Protein 3U4K (pdb70)

InterPro domains:
  IPR000259 Fimbrial-type adhesion domain [PF00419] (172-321)
  IPR008966 Adhesion domain superfamily [SSF49401] (176-321)
  IPR036937 Fimbrial-type adhesion domain superfamily [G3DSA:2.60.40.1090] (176-320)
  IPR050263 Bacterial Fimbrial Adherence [PTHR33420] (1-321)
  IPR054160 MrkD-like, receptor binding domain [PF22003] (31-168)

Sequence (159 aa):
GSSCWQSNSAYEINAGRVVVSPDLPVGSVIATKTWTPDNNTIYVTCDRNTTLKSDAKVVAAGLVQGANKVYSTAIPGIGLRFSRKGAISIYPDSYTTTGSSFRLAGSTFTLDIIKTSTTTGSGTLASGPYTEYGPGFTILKTSLNADAITIVSPSCTIL

Radius of gyration: 18.14 Å; Cα contacts (8 Å, |Δi|>4): 379; chains: 1; bounding box: 29×29×70 Å

Organism: Klebsiella pneumoniae (NCBI:txid573)

CATH classification: 2.60.40.3310

GO terms:
  GO:0009279 cell outer membrane (C, TAS)

Foldseek 3Di:
DKDKDFPDAADEDEFAEFEADLPDDAFDFRDKDKDWDADPDWGMAIDDWDKFKKWKDFDDPQWDADPPRWTDHPWPQKTKWKWKDDPDTTPGDMDIDIGGTDDDGTIMIMMTIGGHDSDTGWDADDWDWTIAMGRVHGRYTYTYHGNRYTYDYDDDDDD

B-factor: mean 71.63, std 7.53, range [54.69, 119.64]

Secondary structure (DSSP, 8-state):
---EEESSPPEEE---EEE--TTSPTTSEEEEEEE------EEEEEEEEEEEEEEEEE--TT-EE-GGG-EE-SSTTEEEEEEEEES----SEEEEEEEEEEEPP-EEEEEEEEE-SSS---EEPPSEEEEEEESSS-SEEEEE-SSS-EEEPPP----

Nearest PDB structures (foldseek):
  3u4k-assembly1_A  TM=1.006E+00  e=3.617E-30  Klebsiella pneumoniae
  8dka-assembly1_A  TM=8.594E-01  e=7.435E-12  Acinetobacter baumannii
  8dez-assembly1_A  TM=8.483E-01  e=2.350E-11  Acinetobacter baumannii ACICU
  8df0-assembly1_A  TM=8.448E-01  e=2.750E-11  Acinetobacter baumannii
  1ze3-assembly1_H  TM=4.053E-01  e=1.011E-01  Escherichia coli

Solvent-accessible surface area: 8708 Å² total

Structure (mmCIF, N/CA/C/O backbone):
data_3U4K
#
_entry.id   3U4K
#
_cell.length_a   49.813
_cell.length_b   49.813
_cell.length_c   169.933
_cell.angle_alpha   90.00
_cell.angle_beta   90.00
_cell.angle_gamma   120.00
#
_symmetry.space_group_name_H-M   'P 31 2 1'
#
loop_
_atom_site.group_PDB
_atom_site.id
_atom_site.type_symbol
_atom_site.label_atom_id
_atom_site.label_alt_id
_atom_site.label_comp_id
_atom_site.label_asym_id
_atom_site.label_entity_id
_atom_site.label_seq_id
_atom_site.pdbx_PDB_ins_code
_atom_site.Cartn_x
_atom_site.Cartn_y
_atom_site.Cartn_z
_atom_site.occupancy
_atom_site.B_iso_or_equiv
_atom_site.auth_seq_id
_atom_site.auth_comp_id
_atom_site.auth_asym_id
_atom_site.auth_atom_id
_atom_site.pdbx_PDB_model_num
ATOM 1 N N . GLY A 1 23 ? 42.675 -0.702 -22.292 1.00 75.37 19 GLY A N 1
ATOM 2 C CA . GLY A 1 23 ? 41.886 -1.423 -21.247 1.00 74.79 19 GLY A CA 1
ATOM 3 C C . GLY A 1 23 ? 40.435 -0.979 -21.195 1.00 73.61 19 GLY A C 1
ATOM 4 O O . GLY A 1 23 ? 40.115 0.164 -21.529 1.00 73.19 19 GLY A O 1
ATOM 5 N N . SER A 1 24 ? 39.556 -1.884 -20.770 1.00 72.15 20 SER A N 1
ATOM 6 C CA . SER A 1 24 ? 38.122 -1.598 -20.694 1.00 72.51 20 SER A CA 1
ATOM 7 C C . SER A 1 24 ? 37.748 -0.739 -19.485 1.00 72.53 20 SER A C 1
ATOM 8 O O . SER A 1 24 ? 38.442 -0.744 -18.466 1.00 73.09 20 SER A O 1
ATOM 11 N N . SER A 1 25 ? 36.648 -0.002 -19.614 1.00 72.07 21 SER A N 1
ATOM 12 C CA . SER A 1 25 ? 36.112 0.784 -18.512 1.00 73.45 21 SER A CA 1
ATOM 13 C C . SER A 1 25 ? 34.683 0.343 -18.205 1.00 73.84 21 SER A C 1
ATOM 14 O O . SER A 1 25 ? 33.839 0.272 -19.101 1.00 74.44 21 SER A O 1
ATOM 17 N N . CYS A 1 26 ? 34.429 0.033 -16.937 1.00 73.68 22 CYS A N 1
ATOM 18 C CA . CYS A 1 26 ? 33.118 -0.434 -16.501 1.00 73.84 22 CYS A CA 1
ATOM 19 C C . CYS A 1 26 ? 32.551 0.453 -15.401 1.00 73.39 22 CYS A C 1
ATOM 20 O O . CYS A 1 26 ? 33.204 0.704 -14.386 1.00 74.11 22 CYS A O 1
ATOM 23 N N . TRP A 1 27 ? 31.328 0.924 -15.620 1.00 70.44 23 TRP A N 1
ATOM 24 C CA . TRP A 1 27 ? 30.650 1.814 -14.686 1.00 66.99 23 TRP A CA 1
ATOM 25 C C . TRP A 1 27 ? 29.430 1.156 -14.104 1.00 64.45 23 TRP A C 1
ATOM 26 O O . TRP A 1 27 ? 29.089 0.031 -14.466 1.00 61.92 23 TRP A O 1
ATOM 37 N N . GLN A 1 28 ? 28.760 1.850 -13.189 1.00 65.36 24 GLN A N 1
ATOM 38 C CA . GLN A 1 28 ? 27.594 1.291 -12.521 1.00 65.13 24 GLN A CA 1
ATOM 39 C C . GLN A 1 28 ? 26.317 1.906 -13.070 1.00 64.26 24 GLN A C 1
ATOM 40 O O . GLN A 1 28 ? 26.031 3.077 -12.822 1.00 64.80 24 GLN A O 1
ATOM 46 N N . SER A 1 29 ? 25.556 1.109 -13.815 1.00 64.39 25 SER A N 1
ATOM 47 C CA . SER A 1 29 ? 24.361 1.601 -14.506 1.00 65.42 25 SER A CA 1
ATOM 48 C C . SER A 1 29 ? 23.186 1.911 -13.585 1.00 64.49 25 SER A C 1
ATOM 49 O O . SER A 1 29 ? 22.389 2.801 -13.873 1.00 65.73 25 SER A O 1
ATOM 52 N N .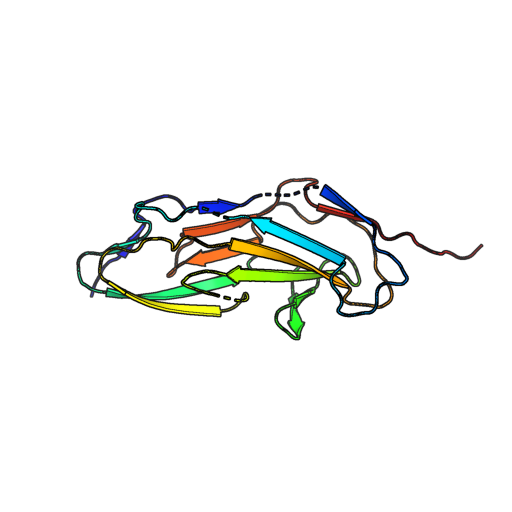 ASN A 1 30 ? 23.084 1.180 -12.482 1.00 65.61 26 ASN A N 1
ATOM 53 C CA . ASN A 1 30 ? 22.011 1.400 -11.522 1.00 65.53 26 ASN A CA 1
ATOM 54 C C . ASN A 1 30 ? 22.519 1.356 -10.088 1.00 63.76 26 ASN A C 1
ATOM 55 O O . ASN A 1 30 ? 23.513 0.684 -9.804 1.00 65.16 26 ASN A O 1
ATOM 60 N N . SER A 1 31 ? 21.846 2.078 -9.192 1.00 61.18 27 SER A N 1
ATOM 61 C CA . SER A 1 31 ? 22.178 2.045 -7.762 1.00 58.15 27 SER A CA 1
ATOM 62 C C . SER A 1 31 ? 21.970 0.644 -7.195 1.00 56.62 27 SER A C 1
ATOM 63 O O . SER A 1 31 ? 21.122 -0.110 -7.675 1.00 57.09 27 SER A O 1
ATOM 66 N N . ALA A 1 32 ? 22.751 0.308 -6.175 1.00 56.14 28 ALA A N 1
ATOM 67 C CA . ALA A 1 32 ? 22.755 -1.033 -5.589 1.00 56.24 28 ALA A CA 1
ATOM 68 C C . ALA A 1 32 ? 21.383 -1.523 -5.122 1.00 56.02 28 ALA A C 1
ATOM 69 O O . ALA A 1 32 ? 20.514 -0.728 -4.759 1.00 55.08 28 ALA A O 1
ATOM 71 N N . TYR A 1 33 ? 21.201 -2.840 -5.155 1.00 58.48 29 TYR A N 1
ATOM 72 C CA . TYR A 1 33 ? 20.048 -3.490 -4.539 1.00 60.11 29 TYR A CA 1
ATOM 73 C C . TYR A 1 33 ? 20.314 -3.590 -3.041 1.00 60.57 29 TYR A C 1
ATOM 74 O O . TYR A 1 33 ? 21.431 -3.922 -2.624 1.00 61.04 29 TYR A O 1
ATOM 83 N N . GLU A 1 34 ? 19.297 -3.294 -2.236 1.00 61.30 30 GLU A N 1
ATOM 84 C CA . GLU A 1 34 ? 19.456 -3.249 -0.782 1.00 60.20 30 GLU A CA 1
ATOM 85 C C . GLU A 1 34 ? 18.463 -4.111 -0.029 1.00 59.58 30 GLU A C 1
ATOM 86 O O . GLU A 1 34 ? 17.280 -4.163 -0.370 1.00 58.81 30 GLU A O 1
ATOM 92 N N . ILE A 1 35 ? 18.961 -4.785 1.001 1.00 59.66 31 ILE A N 1
ATOM 93 C CA . ILE A 1 35 ? 18.120 -5.553 1.906 1.00 59.71 31 ILE A CA 1
ATOM 94 C C . ILE A 1 35 ? 18.315 -5.019 3.320 1.00 60.73 31 ILE A C 1
ATOM 95 O O . ILE A 1 35 ? 19.437 -5.008 3.837 1.00 60.71 31 ILE A O 1
ATOM 100 N N . ASN A 1 36 ? 17.226 -4.558 3.930 1.00 61.41 32 ASN A N 1
ATOM 101 C CA . ASN A 1 36 ? 17.213 -4.285 5.363 1.00 63.53 32 ASN A CA 1
ATOM 102 C C . ASN A 1 36 ? 16.955 -5.601 6.096 1.00 62.21 32 ASN A C 1
ATOM 103 O O . ASN A 1 36 ? 15.909 -6.225 5.915 1.00 62.52 32 ASN A O 1
ATOM 116 N N . ALA A 1 38 ? 16.065 -6.654 8.964 1.00 67.09 34 ALA A N 1
ATOM 117 C CA . ALA A 1 38 ? 15.276 -6.591 10.198 1.00 68.93 34 ALA A CA 1
ATOM 118 C C . ALA A 1 38 ? 14.703 -7.954 10.586 1.00 71.15 34 ALA A C 1
ATOM 119 O O . ALA A 1 38 ? 13.990 -8.585 9.801 1.00 71.55 34 ALA A O 1
ATOM 129 N N . GLY A 1 40 ? 13.771 -8.401 14.154 1.00 69.18 36 GLY A N 1
ATOM 130 C CA . GLY A 1 40 ? 13.038 -8.160 15.397 1.00 68.34 36 GLY A CA 1
ATOM 131 C C . GLY A 1 40 ? 13.684 -8.789 16.623 1.00 69.71 36 GLY A C 1
ATOM 132 O O . GLY A 1 40 ? 14.910 -8.948 16.687 1.00 66.76 36 GLY A O 1
ATOM 133 N N . ARG A 1 41 ? 12.848 -9.160 17.590 1.00 70.45 37 ARG A N 1
ATOM 134 C CA . ARG A 1 41 ? 13.305 -9.662 18.886 1.00 69.50 37 ARG A CA 1
ATOM 135 C C . ARG A 1 41 ? 13.485 -11.181 18.874 1.00 67.62 37 ARG A C 1
ATOM 136 O O . ARG A 1 41 ? 12.624 -11.911 18.381 1.00 68.26 37 ARG A O 1
ATOM 144 N N . VAL A 1 42 ? 14.607 -11.649 19.418 1.00 65.05 38 VAL A N 1
ATOM 145 C CA . VAL A 1 42 ? 14.933 -13.081 19.432 1.00 65.14 38 VAL A CA 1
ATOM 146 C C . VAL A 1 42 ? 15.386 -13.540 20.824 1.00 65.73 38 VAL A C 1
ATOM 147 O O . VAL A 1 42 ? 16.267 -12.923 21.429 1.00 64.60 38 VAL A O 1
ATOM 151 N N . VAL A 1 43 ? 14.786 -14.626 21.316 1.00 64.81 39 VAL A N 1
ATOM 152 C CA . VAL A 1 43 ? 15.117 -15.182 22.633 1.00 64.08 39 VAL A CA 1
ATOM 153 C C . VAL A 1 43 ? 15.896 -16.495 22.505 1.00 65.11 39 VAL A C 1
ATOM 154 O O . VAL A 1 43 ? 15.394 -17.475 21.947 1.00 65.24 39 VAL A O 1
ATOM 158 N N . VAL A 1 44 ? 17.119 -16.506 23.031 1.00 66.13 40 VAL A N 1
ATOM 159 C CA . VAL A 1 44 ? 18.000 -17.675 22.946 1.00 67.80 40 VAL A CA 1
ATOM 160 C C . VAL A 1 44 ? 17.684 -18.693 24.041 1.00 71.18 40 VAL A C 1
ATOM 161 O O . VAL A 1 44 ? 17.685 -18.360 25.226 1.00 74.98 40 VAL A O 1
ATOM 165 N N . SER A 1 45 ? 17.413 -19.931 23.637 1.00 74.58 41 SER A N 1
ATOM 166 C CA . SER A 1 45 ? 17.177 -21.016 24.585 1.00 77.06 41 SER A CA 1
ATOM 167 C C . SER A 1 45 ? 18.501 -21.554 25.131 1.00 80.10 41 SER A C 1
ATOM 168 O O . SER A 1 45 ? 19.454 -21.745 24.368 1.00 82.34 41 SER A O 1
ATOM 171 N N . PRO A 1 46 ? 18.564 -21.803 26.454 1.00 81.28 42 PRO A N 1
ATOM 172 C CA . PRO A 1 46 ? 19.775 -22.360 27.058 1.00 80.50 42 PRO A CA 1
ATOM 173 C C . PRO A 1 46 ? 20.067 -23.785 26.577 1.00 82.03 42 PRO A C 1
ATOM 174 O O . PRO A 1 46 ? 21.229 -24.196 26.547 1.00 82.31 42 PRO A O 1
ATOM 178 N N . ASP A 1 47 ? 19.019 -24.512 26.190 1.00 81.63 43 ASP A N 1
ATOM 179 C CA . ASP A 1 47 ? 19.135 -25.907 25.752 1.00 83.54 43 ASP A CA 1
ATOM 180 C C . ASP A 1 47 ? 19.732 -26.072 24.359 1.00 82.37 43 ASP A C 1
ATOM 181 O O . ASP A 1 47 ? 20.174 -27.163 23.994 1.00 80.58 43 ASP A O 1
ATOM 186 N N . LEU A 1 48 ? 19.731 -24.987 23.590 1.00 82.71 44 LEU A N 1
ATOM 187 C CA . LEU A 1 48 ? 20.236 -24.986 22.222 1.00 79.05 44 LEU A CA 1
ATOM 188 C C . LEU A 1 48 ? 21.743 -25.252 22.207 1.00 75.59 44 LEU A C 1
ATOM 189 O O . LEU A 1 48 ? 22.510 -24.495 22.807 1.00 72.90 44 LEU A O 1
ATOM 194 N N . PRO A 1 49 ? 22.168 -26.345 21.541 1.00 74.92 45 PRO A N 1
ATOM 195 C CA . PRO A 1 49 ? 23.584 -26.736 21.521 1.00 74.46 45 PRO A CA 1
ATOM 196 C C . PRO A 1 49 ? 24.453 -25.767 20.726 1.00 74.78 45 PRO A C 1
ATOM 197 O O . PRO A 1 49 ? 23.951 -25.056 19.852 1.00 77.74 45 PRO A O 1
ATOM 201 N N . VAL A 1 50 ? 25.746 -25.743 21.039 1.00 75.54 46 VAL A N 1
ATOM 202 C CA . VAL A 1 50 ? 26.692 -24.839 20.386 1.00 75.58 46 VAL A CA 1
ATOM 203 C C . VAL A 1 50 ? 26.795 -25.151 18.891 1.00 76.70 46 VAL A C 1
ATOM 204 O O . VAL A 1 50 ? 26.773 -26.317 18.485 1.00 76.26 46 VAL A O 1
ATOM 208 N N . GLY A 1 51 ? 26.870 -24.100 18.079 1.00 78.38 47 GLY A N 1
ATOM 209 C CA . GLY A 1 51 ? 26.961 -24.251 16.632 1.00 77.11 47 GLY A CA 1
ATOM 210 C C . GLY A 1 51 ? 25.627 -24.258 15.907 1.00 77.33 47 GLY A C 1
ATOM 211 O O . GLY A 1 51 ? 25.578 -23.971 14.712 1.00 80.83 47 GLY A O 1
ATOM 212 N N . SER A 1 52 ? 24.546 -24.580 16.616 1.00 75.57 48 SER A N 1
ATOM 213 C CA . SER A 1 52 ? 23.219 -24.663 15.999 1.00 74.42 48 SER A CA 1
ATOM 214 C C . SER A 1 52 ? 22.602 -23.282 15.738 1.00 72.60 48 SER A C 1
ATOM 215 O O . SER A 1 52 ? 23.039 -22.273 16.302 1.00 72.96 48 SER A O 1
ATOM 218 N N . VAL A 1 53 ? 21.592 -23.251 14.871 1.00 70.12 49 VAL A N 1
ATOM 219 C CA . VAL A 1 53 ? 20.933 -22.004 14.474 1.00 67.62 49 VAL A CA 1
ATOM 220 C C . VAL A 1 53 ? 19.950 -21.535 15.547 1.00 65.27 49 VAL A C 1
ATOM 221 O O . VAL A 1 53 ? 19.092 -22.298 15.996 1.00 64.94 49 VAL A O 1
ATOM 225 N N . ILE A 1 54 ? 20.096 -20.278 15.955 1.00 63.04 50 ILE A N 1
ATOM 226 C CA . ILE A 1 54 ? 19.171 -19.650 16.892 1.00 61.62 50 ILE A CA 1
ATOM 227 C C . ILE A 1 54 ? 17.974 -19.118 16.120 1.00 61.95 50 ILE A C 1
ATOM 228 O O . ILE A 1 54 ? 16.824 -19.398 16.464 1.00 63.70 50 ILE A O 1
ATOM 233 N N . ALA A 1 55 ? 18.262 -18.345 15.077 1.00 62.99 51 ALA A N 1
ATOM 234 C CA . ALA A 1 55 ? 17.237 -17.795 14.197 1.00 63.29 51 ALA A CA 1
ATOM 235 C C . ALA A 1 55 ? 17.788 -17.576 12.790 1.00 63.49 51 ALA A C 1
ATOM 236 O O . ALA A 1 55 ? 18.986 -17.337 12.610 1.00 64.27 51 ALA A O 1
ATOM 238 N N . THR A 1 56 ? 16.904 -17.668 11.801 1.00 62.91 52 THR A N 1
ATOM 239 C CA . THR A 1 56 ? 17.271 -17.481 10.402 1.00 63.23 52 THR A CA 1
ATOM 240 C C . THR A 1 56 ? 16.222 -16.641 9.670 1.00 63.68 52 THR A C 1
ATOM 241 O O . THR A 1 56 ? 15.036 -16.676 10.015 1.00 64.59 52 THR A O 1
ATOM 245 N N . LYS A 1 57 ? 16.662 -15.876 8.674 1.00 64.07 53 LYS A N 1
ATOM 246 C CA . LYS A 1 57 ? 15.737 -15.116 7.829 1.00 65.39 53 LYS A CA 1
ATOM 247 C C . LYS A 1 57 ? 16.2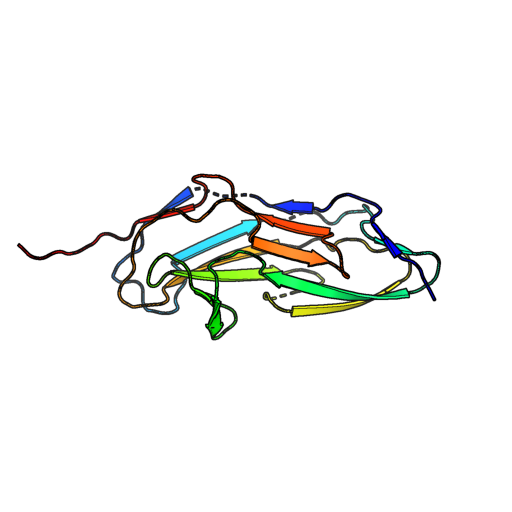15 -15.047 6.383 1.00 65.48 53 LYS A C 1
ATOM 248 O O . LYS A 1 57 ? 17.407 -14.866 6.120 1.00 66.01 53 LYS A O 1
ATOM 254 N N . THR A 1 58 ? 15.270 -15.179 5.455 1.00 64.06 54 THR A N 1
ATOM 255 C CA . THR A 1 58 ? 15.578 -15.226 4.028 1.00 63.31 54 THR A CA 1
ATOM 256 C C . THR A 1 58 ? 14.780 -14.197 3.229 1.00 62.19 54 THR A C 1
ATOM 257 O O . THR A 1 58 ? 13.553 -14.155 3.303 1.00 62.21 54 THR A O 1
ATOM 261 N N . TRP A 1 59 ? 15.499 -13.367 2.479 1.00 62.15 55 TRP A N 1
ATOM 262 C CA . TRP A 1 59 ? 14.891 -12.442 1.534 1.00 64.97 55 TRP A CA 1
ATOM 263 C C . TRP A 1 59 ? 15.155 -12.892 0.127 1.00 67.55 55 TRP A C 1
ATOM 264 O O . TRP A 1 59 ? 16.236 -13.398 -0.181 1.00 66.91 55 TRP A O 1
ATOM 275 N N . THR A 1 60 ? 14.165 -12.714 -0.740 1.00 70.23 56 THR A N 1
ATOM 276 C CA . THR A 1 60 ? 14.320 -13.056 -2.148 1.00 75.18 56 THR A CA 1
ATOM 277 C C . THR A 1 60 ? 14.403 -11.794 -3.010 1.00 78.45 56 THR A C 1
ATOM 278 O O . THR A 1 60 ? 13.817 -10.757 -2.679 1.00 74.76 56 THR A O 1
ATOM 290 N N . PRO A 1 62 ? 13.654 -10.880 -7.018 1.00 84.28 58 PRO A N 1
ATOM 291 C CA . PRO A 1 62 ? 13.111 -11.417 -8.265 1.00 84.94 58 PRO A CA 1
ATOM 292 C C . PRO A 1 62 ? 14.130 -11.325 -9.396 1.00 84.45 58 PRO A C 1
ATOM 293 O O . PRO A 1 62 ? 14.952 -10.403 -9.411 1.00 82.16 58 PRO A O 1
ATOM 297 N N . ASP A 1 63 ? 14.088 -12.282 -10.322 1.00 86.22 59 ASP A N 1
ATOM 298 C CA . ASP A 1 63 ? 14.987 -12.253 -11.470 1.00 85.17 59 ASP A CA 1
ATOM 299 C C . ASP A 1 63 ? 14.649 -11.037 -12.328 1.00 83.67 59 ASP A C 1
ATOM 300 O O . ASP A 1 63 ? 13.491 -10.816 -12.688 1.00 80.51 59 ASP A O 1
ATOM 305 N N . ASN A 1 64 ? 15.670 -10.243 -12.629 1.00 83.51 60 ASN A N 1
ATOM 306 C CA . ASN A 1 64 ? 15.456 -8.884 -13.092 1.00 82.23 60 ASN A CA 1
ATOM 307 C C . ASN A 1 64 ? 16.132 -8.581 -14.416 1.00 81.43 60 ASN A C 1
ATOM 308 O O . ASN A 1 64 ? 17.146 -9.189 -14.755 1.00 83.13 60 ASN A O 1
ATOM 313 N N . ASN A 1 65 ? 15.561 -7.633 -15.155 1.00 79.87 61 ASN A N 1
ATOM 314 C CA . ASN A 1 65 ? 16.156 -7.160 -16.401 1.00 80.27 61 ASN A CA 1
ATOM 315 C C . ASN A 1 65 ? 17.135 -6.001 -16.204 1.00 79.50 61 ASN A C 1
ATOM 316 O O . ASN A 1 65 ? 17.850 -5.621 -17.134 1.00 79.91 61 ASN A O 1
ATOM 321 N N . THR A 1 66 ? 17.168 -5.461 -14.985 1.00 76.29 62 THR A N 1
ATOM 322 C CA . THR A 1 66 ? 17.987 -4.297 -14.651 1.00 71.36 62 THR A CA 1
ATOM 323 C C . THR A 1 66 ? 19.478 -4.612 -14.745 1.00 70.72 62 THR A C 1
ATOM 324 O O . THR A 1 66 ? 19.928 -5.680 -14.314 1.00 70.93 62 THR A O 1
ATOM 328 N N . ILE A 1 67 ? 20.226 -3.669 -15.320 1.00 68.02 63 ILE A N 1
ATOM 329 C CA . ILE A 1 67 ? 21.671 -3.796 -15.508 1.00 64.79 63 ILE A CA 1
ATOM 330 C C . ILE A 1 67 ? 22.392 -2.957 -14.454 1.00 63.55 63 ILE A C 1
ATOM 331 O O . ILE A 1 67 ? 22.198 -1.741 -14.378 1.00 64.66 63 ILE A O 1
ATOM 336 N N . TYR A 1 68 ? 23.222 -3.608 -13.646 1.00 61.19 64 TYR A N 1
ATOM 337 C CA . TYR A 1 68 ? 23.936 -2.928 -12.569 1.00 61.75 64 TYR A CA 1
ATOM 338 C C . TYR A 1 68 ? 25.345 -2.530 -12.985 1.00 62.77 64 TYR A C 1
ATOM 339 O O . TYR A 1 68 ? 25.854 -1.508 -12.535 1.00 63.85 64 TYR A O 1
ATOM 348 N N . VAL A 1 69 ? 25.970 -3.341 -13.836 1.00 65.09 65 VAL A N 1
ATOM 349 C CA . VAL A 1 69 ? 27.304 -3.036 -14.370 1.00 66.31 65 VAL A CA 1
ATOM 350 C C . VAL A 1 69 ? 27.304 -3.110 -15.898 1.00 67.85 65 VAL A C 1
ATOM 351 O O . VAL A 1 69 ? 26.810 -4.080 -16.482 1.00 68.52 65 VAL A O 1
ATOM 355 N N . THR A 1 70 ? 27.864 -2.076 -16.527 1.00 68.42 66 THR A N 1
ATOM 356 C CA . THR A 1 70 ? 27.942 -1.961 -17.983 1.00 67.80 66 THR A CA 1
ATOM 357 C C . THR A 1 70 ? 29.350 -1.540 -18.397 1.00 68.59 66 THR A C 1
ATOM 358 O O . THR A 1 70 ? 29.959 -0.684 -17.755 1.00 69.01 66 THR A O 1
ATOM 362 N N . CYS A 1 71 ? 29.860 -2.154 -19.464 1.00 71.15 67 CYS A N 1
ATOM 363 C CA . CYS A 1 71 ? 31.191 -1.842 -19.995 1.00 72.33 67 CYS A CA 1
ATOM 364 C C . CYS A 1 71 ? 31.126 -1.449 -21.471 1.00 72.03 67 CYS A C 1
ATOM 365 O O . CYS A 1 71 ? 30.062 -1.510 -22.094 1.00 68.04 67 CYS A O 1
ATOM 368 N N . ASP A 1 72 ? 32.272 -1.039 -22.016 1.00 73.22 68 ASP A N 1
ATOM 369 C CA . ASP A 1 72 ? 32.393 -0.693 -23.434 1.00 73.82 68 ASP A CA 1
ATOM 370 C C . ASP A 1 72 ? 32.808 -1.895 -24.283 1.00 74.17 68 ASP A C 1
ATOM 371 O O . ASP A 1 72 ? 32.310 -2.079 -25.392 1.00 79.55 68 ASP A O 1
ATOM 376 N N . ARG A 1 73 ? 33.719 -2.703 -23.751 1.00 72.99 69 ARG A N 1
ATOM 377 C CA . ARG A 1 73 ? 34.160 -3.928 -24.402 1.00 74.47 69 ARG A CA 1
ATOM 378 C C . ARG A 1 73 ? 33.534 -5.123 -23.705 1.00 77.63 69 ARG A C 1
ATOM 379 O O . ARG A 1 73 ? 32.822 -4.972 -22.708 1.00 80.54 69 ARG A O 1
ATOM 387 N N . ASN A 1 74 ? 33.807 -6.313 -24.231 1.00 77.00 70 ASN A N 1
ATOM 388 C CA . ASN A 1 74 ? 33.531 -7.534 -23.499 1.00 77.25 70 ASN A CA 1
ATOM 389 C C . ASN A 1 74 ? 34.618 -7.679 -22.438 1.00 77.09 70 ASN A C 1
ATOM 390 O O . ASN A 1 74 ? 35.803 -7.808 -22.758 1.00 74.25 70 ASN A O 1
ATOM 395 N N . THR A 1 75 ? 34.208 -7.630 -21.175 1.00 78.15 71 THR A N 1
ATOM 396 C CA . THR A 1 75 ? 35.144 -7.567 -20.057 1.00 77.31 71 THR A CA 1
ATOM 397 C C . THR A 1 75 ? 34.978 -8.759 -19.125 1.00 74.60 71 THR A C 1
ATOM 398 O O . THR A 1 75 ? 33.862 -9.223 -18.892 1.00 71.19 71 THR A O 1
ATOM 402 N N . THR A 1 76 ? 36.102 -9.247 -18.605 1.00 76.03 72 THR A N 1
ATOM 403 C CA . THR A 1 76 ? 36.113 -10.292 -17.581 1.00 76.16 72 THR A CA 1
ATOM 404 C C . THR A 1 76 ? 36.231 -9.679 -16.175 1.00 74.55 72 THR A C 1
ATOM 405 O O . THR A 1 76 ? 37.260 -9.102 -15.818 1.00 71.71 72 THR A O 1
ATOM 409 N N . LEU A 1 77 ? 35.161 -9.798 -15.392 1.00 76.27 73 LEU A N 1
ATOM 410 C CA . LEU A 1 77 ? 35.079 -9.139 -14.085 1.00 75.47 73 LEU A CA 1
ATOM 411 C C . LEU A 1 77 ? 35.074 -10.087 -12.896 1.00 74.50 73 LEU A C 1
ATOM 412 O O . LEU A 1 77 ? 34.478 -11.167 -12.946 1.00 72.63 73 LEU A O 1
ATOM 417 N N . LYS A 1 78 ? 35.737 -9.656 -11.826 1.00 74.70 74 LYS A N 1
ATOM 418 C CA . LYS A 1 78 ? 35.772 -10.385 -10.562 1.00 75.96 74 LYS A CA 1
ATOM 419 C C . LYS A 1 78 ? 34.970 -9.622 -9.501 1.00 75.88 74 LYS A C 1
ATOM 420 O O . LYS A 1 78 ? 35.353 -8.523 -9.092 1.00 77.44 74 LYS A O 1
ATOM 426 N N . SER A 1 79 ? 33.852 -10.205 -9.074 1.00 74.67 75 SER A N 1
ATOM 427 C CA . SER A 1 79 ? 33.008 -9.607 -8.036 1.00 74.05 75 SER A CA 1
ATOM 428 C C . SER A 1 79 ? 33.264 -10.237 -6.675 1.00 71.07 75 SER A C 1
ATOM 429 O O . SER A 1 79 ? 33.184 -11.454 -6.526 1.00 67.83 75 SER A O 1
ATOM 432 N N . ASP A 1 80 ? 33.561 -9.395 -5.688 1.00 71.93 76 ASP A N 1
ATOM 433 C CA . ASP A 1 80 ? 33.853 -9.853 -4.329 1.00 71.86 76 ASP A CA 1
ATOM 434 C C . ASP A 1 80 ? 32.647 -9.747 -3.398 1.00 68.62 76 ASP A C 1
ATOM 435 O O . ASP A 1 80 ? 31.950 -8.733 -3.385 1.00 66.66 76 ASP A O 1
ATOM 440 N N . ALA A 1 81 ? 32.407 -10.813 -2.638 1.00 67.33 77 ALA A N 1
ATOM 441 C CA . ALA A 1 81 ? 31.407 -10.815 -1.573 1.00 66.63 77 ALA A CA 1
ATOM 442 C C . ALA A 1 81 ? 32.103 -10.484 -0.259 1.00 66.72 77 ALA A C 1
ATOM 443 O O . ALA A 1 81 ? 32.914 -11.271 0.238 1.00 65.68 77 ALA A O 1
ATOM 445 N N . LYS A 1 82 ? 31.788 -9.312 0.288 1.00 66.83 78 LYS A N 1
ATOM 446 C CA . LYS A 1 82 ? 32.495 -8.778 1.449 1.00 66.19 78 LYS A CA 1
ATOM 447 C C . LYS A 1 82 ? 31.600 -8.542 2.659 1.00 66.31 78 LYS A C 1
ATOM 448 O O . LYS A 1 82 ? 30.476 -8.046 2.535 1.00 67.21 78 LYS A O 1
ATOM 454 N N . VAL A 1 83 ? 32.116 -8.908 3.828 1.00 65.82 79 VAL A N 1
ATOM 455 C CA . VAL A 1 83 ? 31.527 -8.510 5.095 1.00 65.59 79 VAL A CA 1
ATOM 456 C C . VAL A 1 83 ? 32.291 -7.274 5.553 1.00 68.26 79 VAL A C 1
ATOM 457 O O . VAL A 1 83 ? 33.509 -7.321 5.743 1.00 68.00 79 VAL A O 1
ATOM 461 N N . VAL A 1 84 ? 31.569 -6.171 5.721 1.00 70.53 80 VAL A N 1
ATOM 462 C CA . VAL A 1 84 ? 32.195 -4.868 5.950 1.00 69.43 80 VAL A CA 1
ATOM 463 C C . VAL A 1 84 ? 31.867 -4.237 7.302 1.00 71.71 80 VAL A C 1
ATOM 464 O O . VAL A 1 84 ? 32.421 -3.190 7.644 1.00 74.68 80 VAL A O 1
ATOM 468 N N . ALA A 1 85 ? 30.975 -4.871 8.061 1.00 73.17 81 ALA A N 1
ATOM 469 C CA . ALA A 1 85 ? 30.527 -4.343 9.353 1.00 73.26 81 ALA A CA 1
ATOM 470 C C . ALA A 1 85 ? 31.635 -4.337 10.403 1.00 73.68 81 ALA A C 1
ATOM 471 O O . ALA A 1 85 ? 32.331 -5.340 10.594 1.00 71.66 81 ALA A O 1
ATOM 473 N N . ALA A 1 86 ? 31.787 -3.198 11.075 1.00 75.29 82 ALA A N 1
ATOM 474 C CA . ALA A 1 86 ? 32.782 -3.036 12.131 1.00 76.78 82 ALA A CA 1
ATOM 475 C C . ALA A 1 86 ? 32.370 -3.820 13.373 1.00 79.16 82 ALA A C 1
ATOM 476 O O . ALA A 1 86 ? 31.183 -3.908 13.696 1.00 80.69 82 ALA A O 1
ATOM 478 N N . GLY A 1 87 ? 33.355 -4.393 14.061 1.00 80.33 83 GLY A N 1
ATOM 479 C CA . GLY A 1 87 ? 33.099 -5.156 15.280 1.00 80.70 83 GLY A CA 1
ATOM 480 C C . GLY A 1 87 ? 32.769 -6.612 15.015 1.00 82.18 83 GLY A C 1
ATOM 481 O O . GLY A 1 87 ? 32.373 -7.343 15.927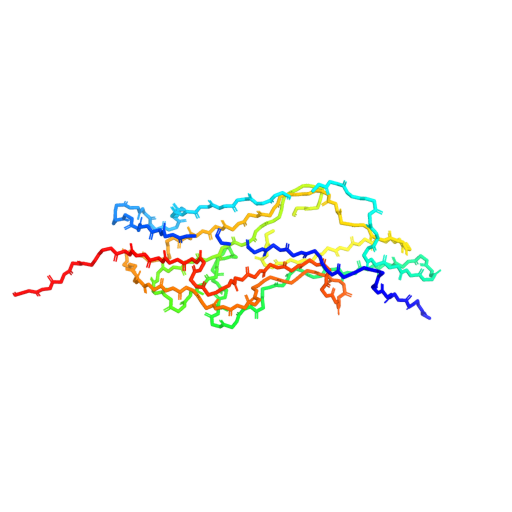 1.00 85.80 83 GLY A O 1
ATOM 482 N N . LEU A 1 88 ? 32.931 -7.033 13.764 1.00 80.29 84 LEU A N 1
ATOM 483 C CA . LEU A 1 88 ? 32.714 -8.421 13.383 1.00 77.82 84 LEU A CA 1
ATOM 484 C C . LEU A 1 88 ? 34.023 -9.060 12.973 1.00 74.93 84 LEU A C 1
ATOM 485 O O . LEU A 1 88 ? 34.694 -8.583 12.063 1.00 76.38 84 LEU A O 1
ATOM 490 N N . VAL A 1 89 ? 34.386 -10.134 13.661 1.00 73.60 85 VAL A N 1
ATOM 491 C CA . VAL A 1 89 ? 35.585 -10.888 13.324 1.00 73.18 85 VAL A CA 1
ATOM 492 C C . VAL A 1 89 ? 35.165 -12.256 12.812 1.00 74.06 85 VAL A C 1
ATOM 493 O O . VAL A 1 89 ? 34.302 -12.910 13.401 1.00 74.15 85 VAL A O 1
ATOM 497 N N . GLN A 1 90 ? 35.772 -12.673 11.705 1.00 75.48 86 GLN A N 1
ATOM 498 C CA . GLN A 1 90 ? 35.473 -13.960 11.094 1.00 75.50 86 GLN A CA 1
ATOM 499 C C . GLN A 1 90 ? 36.076 -15.100 11.908 1.00 75.26 86 GLN A C 1
ATOM 500 O O . GLN A 1 90 ? 37.280 -15.128 12.147 1.00 77.13 86 GLN A O 1
ATOM 506 N N . GLY A 1 91 ? 35.224 -16.025 12.339 1.00 75.90 87 GLY A N 1
ATOM 507 C CA . GLY A 1 91 ? 35.668 -17.260 12.979 1.00 75.90 87 GLY A CA 1
ATOM 508 C C . GLY A 1 91 ? 35.657 -18.408 11.985 1.00 77.23 87 GLY A C 1
ATOM 509 O O . GLY A 1 91 ? 35.774 -18.190 10.779 1.00 80.43 87 GLY A O 1
ATOM 510 N N . ALA A 1 92 ? 35.508 -19.630 12.489 1.00 77.16 88 ALA A N 1
ATOM 511 C CA . ALA A 1 92 ? 35.481 -20.825 11.642 1.00 77.17 88 ALA A CA 1
ATOM 512 C C . ALA A 1 92 ? 34.186 -20.926 10.832 1.00 76.76 88 ALA A C 1
ATOM 513 O O . ALA A 1 92 ? 33.172 -20.322 11.190 1.00 77.10 88 ALA A O 1
ATOM 515 N N . ASN A 1 93 ? 34.242 -21.684 9.735 1.00 74.91 89 ASN A N 1
ATOM 516 C CA . ASN A 1 93 ? 33.079 -21.956 8.875 1.00 74.35 89 ASN A CA 1
ATOM 517 C C . ASN A 1 93 ? 32.303 -20.716 8.431 1.00 73.34 89 ASN A C 1
ATOM 518 O O . ASN A 1 93 ? 31.075 -20.755 8.301 1.00 72.76 89 ASN A O 1
ATOM 523 N N . LYS A 1 94 ? 33.035 -19.625 8.206 1.00 72.75 90 LYS A N 1
ATOM 524 C CA . LYS A 1 94 ? 32.474 -18.346 7.756 1.00 69.58 90 LYS A CA 1
ATOM 525 C C . LYS A 1 94 ? 31.378 -17.806 8.688 1.00 69.85 90 LYS A C 1
ATOM 526 O O . LYS A 1 94 ? 30.381 -17.236 8.238 1.00 70.44 90 LYS A O 1
ATOM 532 N N . VAL A 1 95 ? 31.584 -17.999 9.991 1.00 68.61 91 VAL A N 1
ATOM 533 C CA . VAL A 1 95 ? 30.701 -17.464 11.023 1.00 65.83 91 VAL A CA 1
ATOM 534 C C . VAL A 1 95 ? 31.406 -16.277 11.674 1.00 66.45 91 VAL A C 1
ATOM 535 O O . VAL A 1 95 ? 32.566 -16.378 12.072 1.00 66.13 91 VAL A O 1
ATOM 539 N N . TYR A 1 96 ? 30.701 -15.156 11.773 1.00 67.14 92 TYR A N 1
ATOM 540 C CA . TYR A 1 96 ? 31.273 -13.927 12.306 1.00 69.22 92 TYR A CA 1
ATOM 541 C C . TYR A 1 96 ? 30.801 -13.664 13.727 1.00 70.39 92 TYR A C 1
ATOM 542 O O . TYR A 1 96 ? 29.601 -13.556 13.980 1.00 70.74 92 TYR A O 1
ATOM 551 N N . SER A 1 97 ? 31.753 -13.559 14.648 1.00 71.07 93 SER A N 1
ATOM 552 C CA . SER A 1 97 ? 31.456 -13.251 16.044 1.00 70.28 93 SER A CA 1
ATOM 553 C C . SER A 1 97 ? 31.041 -11.788 16.205 1.00 70.19 93 SER A C 1
ATOM 554 O O . SER A 1 97 ? 31.344 -10.953 15.351 1.00 69.60 93 SER A O 1
ATOM 557 N N . THR A 1 98 ? 30.358 -11.487 17.308 1.00 72.23 94 THR A N 1
ATOM 558 C CA . THR A 1 98 ? 29.806 -10.150 17.543 1.00 73.11 94 THR A CA 1
ATOM 559 C C . THR A 1 98 ? 30.322 -9.499 18.830 1.00 74.48 94 THR A C 1
ATOM 560 O O . THR A 1 98 ? 31.076 -10.110 19.594 1.00 74.98 94 THR A O 1
ATOM 564 N N . ALA A 1 99 ? 29.907 -8.249 19.046 1.00 74.41 95 ALA A N 1
ATOM 565 C CA . ALA A 1 99 ? 30.050 -7.564 20.330 1.00 73.85 95 ALA A CA 1
ATOM 566 C C . ALA A 1 99 ? 29.169 -8.214 21.407 1.00 72.89 95 ALA 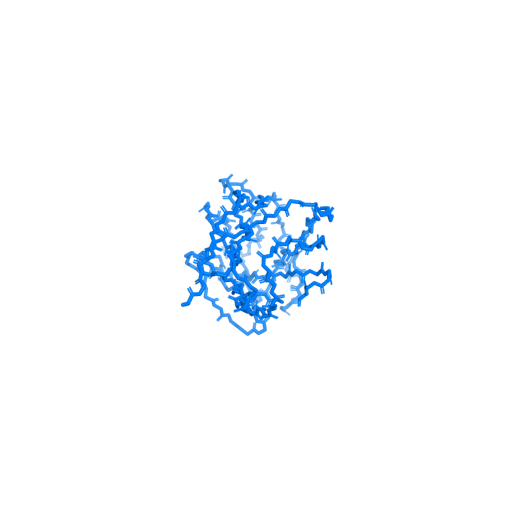A C 1
ATOM 567 O O . ALA A 1 99 ? 29.385 -8.007 22.601 1.00 75.23 95 ALA A O 1
ATOM 569 N N . ILE A 1 100 ? 28.174 -8.986 20.974 1.00 70.70 96 ILE A N 1
ATOM 570 C CA . ILE A 1 100 ? 27.366 -9.802 21.878 1.00 69.73 96 ILE A CA 1
ATOM 571 C C . ILE A 1 100 ? 28.040 -11.168 22.063 1.00 70.30 96 ILE A C 1
ATOM 572 O O . ILE A 1 100 ? 28.307 -11.868 21.081 1.00 68.56 96 ILE A O 1
ATOM 577 N N . PRO A 1 101 ? 28.331 -11.542 23.328 1.00 72.73 97 PRO A N 1
ATOM 578 C CA . PRO A 1 101 ? 29.026 -12.795 23.647 1.00 72.25 97 PRO A CA 1
ATOM 579 C C . PRO A 1 101 ? 28.280 -14.028 23.148 1.00 71.96 97 PRO A C 1
ATOM 580 O O . PRO A 1 101 ? 27.074 -14.160 23.370 1.00 69.58 97 PRO A O 1
ATOM 584 N N . GLY A 1 102 ? 29.006 -14.909 22.465 1.00 72.52 98 GLY A N 1
ATOM 585 C CA . GLY A 1 102 ? 28.454 -16.169 21.978 1.00 73.65 98 GLY A CA 1
ATOM 586 C C . GLY A 1 102 ? 27.425 -16.041 20.869 1.00 74.25 98 GLY A C 1
ATOM 587 O O . GLY A 1 102 ? 26.612 -16.944 20.668 1.00 75.77 98 GLY A O 1
ATOM 588 N N . ILE A 1 103 ? 27.461 -14.926 20.145 1.00 75.30 99 ILE A N 1
ATOM 589 C CA . ILE A 1 103 ? 26.524 -14.687 19.046 1.00 73.12 99 ILE A CA 1
ATOM 590 C C . ILE A 1 103 ? 27.257 -14.569 17.711 1.00 70.61 99 ILE A C 1
ATOM 591 O O . ILE A 1 103 ? 28.093 -13.682 17.527 1.00 70.17 99 ILE A O 1
ATOM 596 N N . GLY A 1 104 ? 26.934 -15.477 16.793 1.00 69.29 100 GLY A N 1
ATOM 597 C CA . GLY A 1 104 ? 27.556 -15.519 15.470 1.00 70.02 100 GLY A CA 1
ATOM 598 C C . GLY A 1 104 ? 26.634 -15.132 14.326 1.00 69.25 100 GLY A C 1
ATOM 599 O O . GLY A 1 104 ? 2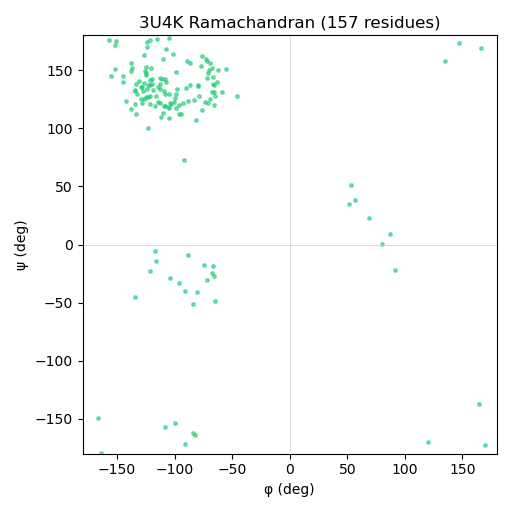5.409 -15.173 14.455 1.00 69.86 100 GLY A O 1
ATOM 600 N N . LEU A 1 105 ? 27.234 -14.753 13.201 1.00 68.03 101 LEU A N 1
ATOM 601 C CA . LEU A 1 105 ? 26.485 -14.372 12.006 1.00 64.75 101 LEU A CA 1
ATOM 602 C C . LEU A 1 105 ? 27.071 -15.010 10.750 1.00 63.71 101 LEU A C 1
ATOM 603 O O . LEU A 1 105 ? 28.284 -14.973 10.532 1.00 62.49 101 LEU A O 1
ATOM 608 N N . ARG A 1 106 ? 26.199 -15.604 9.938 1.00 63.82 102 ARG A N 1
ATOM 609 C CA . ARG A 1 106 ? 26.593 -16.165 8.651 1.00 63.54 102 ARG A CA 1
ATOM 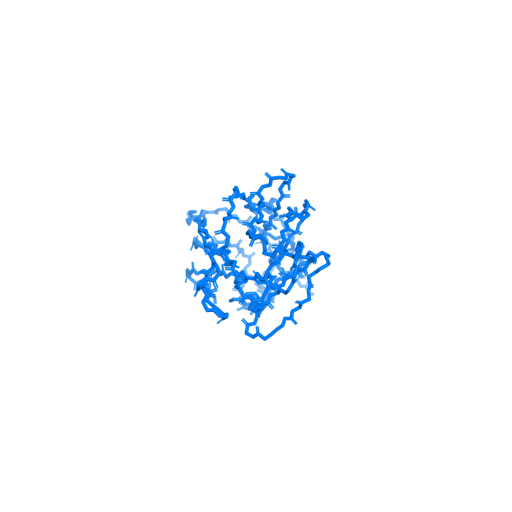610 C C . ARG A 1 106 ? 25.674 -15.652 7.540 1.00 63.72 102 ARG A C 1
ATOM 611 O O . ARG A 1 106 ? 24.449 -15.776 7.618 1.00 63.19 102 ARG A O 1
ATOM 619 N N . PHE A 1 107 ? 26.284 -15.065 6.515 1.00 65.60 103 PHE A N 1
ATOM 620 C CA . PHE A 1 107 ? 25.552 -14.514 5.378 1.00 65.08 103 PHE A CA 1
ATOM 621 C C . PHE A 1 107 ? 25.773 -15.400 4.167 1.00 65.16 103 PHE A C 1
ATOM 622 O O . PHE A 1 107 ? 26.913 -15.733 3.831 1.00 66.11 103 PHE A O 1
ATOM 630 N N . SER A 1 108 ? 24.679 -15.783 3.517 1.00 65.54 104 SER A N 1
ATOM 631 C CA . SER A 1 108 ? 24.747 -16.653 2.351 1.00 66.91 104 SER A CA 1
ATOM 632 C C . SER A 1 108 ? 23.801 -16.187 1.250 1.00 67.01 104 SER A C 1
ATOM 633 O O . SER A 1 108 ? 22.810 -15.501 1.509 1.00 66.99 104 SER A O 1
ATOM 636 N N . ARG A 1 109 ? 24.124 -16.568 0.020 1.00 68.01 105 ARG A N 1
ATOM 637 C CA . ARG A 1 109 ? 23.279 -16.290 -1.129 1.00 68.41 105 ARG A CA 1
ATOM 638 C C . ARG A 1 109 ? 23.069 -17.590 -1.885 1.00 69.18 105 ARG A C 1
ATOM 639 O O . ARG A 1 109 ? 24.011 -18.356 -2.078 1.00 70.42 105 ARG A O 1
ATOM 647 N N . LYS A 1 110 ? 21.831 -17.842 -2.295 1.00 71.60 106 LYS A N 1
ATOM 648 C CA . LYS A 1 110 ? 21.503 -19.066 -3.018 1.00 75.49 106 LYS A CA 1
ATOM 649 C C . LYS A 1 110 ? 20.632 -18.776 -4.238 1.00 77.30 106 LYS A C 1
ATOM 650 O O . LYS A 1 110 ? 19.648 -18.045 -4.152 1.00 77.20 106 LYS A O 1
ATOM 656 N N . GLY A 1 111 ? 21.009 -19.360 -5.370 1.00 80.20 107 GLY A N 1
ATOM 657 C CA . GLY A 1 111 ? 20.303 -19.166 -6.633 1.00 80.83 107 GLY A CA 1
ATOM 658 C C . GLY A 1 111 ? 21.180 -19.629 -7.775 1.00 81.70 107 GLY A C 1
ATOM 659 O O . GLY A 1 111 ? 21.828 -20.673 -7.679 1.00 82.16 107 GLY A O 1
ATOM 660 N N . ALA A 1 112 ? 21.210 -18.849 -8.852 1.00 82.35 108 ALA A N 1
ATOM 661 C CA . ALA A 1 112 ? 22.081 -19.141 -9.990 1.00 80.43 108 ALA A CA 1
ATOM 662 C C . ALA A 1 112 ? 23.554 -19.031 -9.585 1.00 79.74 108 ALA A C 1
ATOM 663 O O . ALA A 1 112 ? 24.345 -19.929 -9.872 1.00 76.74 108 ALA A O 1
ATOM 665 N N . ILE A 1 113 ? 23.907 -17.932 -8.915 1.00 80.78 109 ILE A N 1
ATOM 666 C CA . ILE A 1 113 ? 25.222 -17.789 -8.277 1.00 79.63 109 ILE A CA 1
ATOM 667 C C . ILE A 1 113 ? 25.047 -17.952 -6.764 1.00 77.85 109 ILE A C 1
ATOM 668 O O . ILE A 1 113 ? 24.341 -17.170 -6.121 1.00 75.92 109 ILE A O 1
ATOM 673 N N . SER A 1 114 ? 25.687 -18.978 -6.208 1.00 76.19 110 SER A N 1
ATOM 674 C CA . SER A 1 114 ? 25.514 -19.327 -4.803 1.00 78.09 110 SER A CA 1
ATOM 675 C C . SER A 1 114 ? 26.830 -19.266 -4.044 1.00 77.89 110 SER A C 1
ATOM 676 O O . SER A 1 114 ? 27.818 -19.867 -4.466 1.00 81.65 110 SER A O 1
ATOM 687 N N . ILE A 1 116 ? 28.631 -18.498 0.221 1.00 67.09 112 ILE A N 1
ATOM 688 C CA . ILE A 1 116 ? 28.638 -18.088 1.619 1.00 63.56 112 ILE A CA 1
ATOM 689 C C . ILE A 1 116 ? 29.746 -17.050 1.796 1.00 63.71 112 ILE A C 1
ATOM 690 O O . ILE A 1 116 ? 30.895 -17.282 1.406 1.00 65.45 112 ILE A O 1
ATOM 695 N N . TYR A 1 117 ? 29.386 -15.899 2.358 1.00 62.67 113 TYR A N 1
ATOM 696 C CA . TYR A 1 117 ? 30.317 -14.788 2.551 1.00 62.87 113 TYR A CA 1
ATOM 697 C C . TYR A 1 117 ? 31.396 -15.150 3.575 1.00 64.87 113 TYR A C 1
ATOM 698 O O . TYR A 1 117 ? 31.086 -15.756 4.602 1.00 65.54 113 TYR A O 1
ATOM 707 N N . PRO A 1 118 ? 32.665 -14.783 3.302 1.00 66.39 114 PRO A N 1
ATOM 708 C CA . PRO A 1 118 ? 33.130 -14.104 2.093 1.00 68.04 114 PRO A CA 1
ATOM 709 C C . PRO A 1 118 ? 33.474 -15.061 0.947 1.00 68.67 114 PRO A C 1
ATOM 710 O O . PRO A 1 118 ? 33.774 -16.239 1.178 1.00 66.15 114 PRO A O 1
ATOM 714 N N . ASP A 1 119 ? 33.418 -14.534 -0.275 1.00 70.55 115 ASP A N 1
ATOM 715 C CA . ASP A 1 119 ? 33.771 -15.269 -1.487 1.00 71.39 115 ASP A CA 1
ATOM 716 C C . ASP A 1 119 ? 33.973 -14.287 -2.641 1.00 72.44 115 ASP A C 1
ATOM 717 O O . ASP A 1 119 ? 33.863 -13.071 -2.461 1.00 70.60 115 ASP A O 1
ATOM 722 N N . SER A 1 120 ? 34.280 -14.817 -3.821 1.00 74.31 116 SER A N 1
ATOM 723 C CA . SER A 1 120 ? 34.390 -14.004 -5.029 1.00 73.19 116 SER A CA 1
ATOM 724 C C . SER A 1 120 ? 33.901 -14.773 -6.246 1.00 71.94 116 SER A C 1
ATOM 725 O O . SER A 1 120 ? 34.076 -15.987 -6.329 1.00 70.85 116 SER A O 1
ATOM 728 N N . TYR A 1 121 ? 33.277 -14.058 -7.178 1.00 74.04 117 TYR A N 1
ATOM 729 C CA . TYR A 1 121 ? 32.770 -14.658 -8.409 1.00 76.22 117 TYR A CA 1
ATOM 730 C C . TYR A 1 121 ? 33.349 -13.987 -9.653 1.00 77.82 117 TYR A C 1
ATOM 731 O O . TYR A 1 121 ? 33.450 -12.759 -9.722 1.00 79.57 117 TYR A O 1
ATOM 740 N N . THR A 1 122 ? 33.724 -14.805 -10.634 1.00 77.64 118 THR A N 1
ATOM 741 C CA . THR A 1 122 ? 34.281 -14.305 -11.885 1.00 76.45 118 THR A CA 1
ATOM 742 C C . THR A 1 122 ? 33.419 -14.703 -13.079 1.00 75.53 118 THR A C 1
ATOM 743 O O . THR A 1 122 ? 32.999 -15.856 -13.200 1.00 76.97 118 THR A O 1
ATOM 747 N N . THR A 1 123 ? 33.154 -13.729 -13.945 1.00 75.03 119 THR A N 1
ATOM 748 C CA . THR A 1 123 ? 32.416 -13.943 -15.191 1.00 72.31 119 THR A CA 1
ATOM 749 C C . THR A 1 123 ? 32.850 -12.919 -16.249 1.00 71.32 119 THR A C 1
ATOM 750 O O . THR A 1 123 ? 33.598 -11.982 -15.951 1.00 68.62 119 THR A O 1
ATOM 754 N N . THR A 1 124 ? 32.379 -13.106 -17.479 1.00 71.07 120 THR A N 1
ATOM 755 C CA . THR A 1 124 ? 32.771 -12.253 -18.600 1.00 67.78 120 THR A CA 1
ATOM 756 C C . THR A 1 124 ? 31.540 -11.783 -19.375 1.00 64.66 120 THR A C 1
ATOM 757 O O . THR A 1 124 ? 30.586 -12.539 -19.558 1.00 66.16 120 THR A O 1
ATOM 761 N N . GLY A 1 125 ? 31.567 -10.526 -19.811 1.00 62.75 121 GLY A N 1
ATOM 7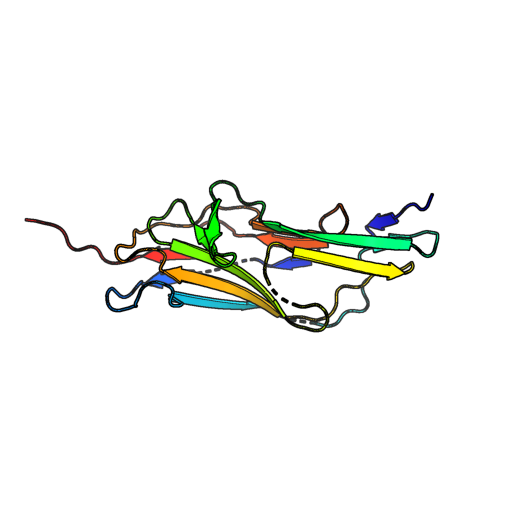62 C CA . GLY A 1 125 ? 30.454 -9.928 -20.547 1.00 61.42 121 GLY A CA 1
ATOM 763 C C . GLY A 1 125 ? 30.634 -8.431 -20.691 1.00 61.86 121 GLY A C 1
ATOM 764 O O . GLY A 1 125 ? 31.687 -7.888 -20.350 1.00 61.43 121 GLY A O 1
ATOM 765 N N . SER A 1 126 ? 29.604 -7.764 -21.200 1.00 63.33 122 SER A N 1
ATOM 766 C CA . SER A 1 126 ? 29.632 -6.313 -21.376 1.00 66.06 122 SER A CA 1
ATOM 767 C C . SER A 1 126 ? 28.495 -5.651 -20.605 1.00 67.93 122 SER A C 1
ATOM 768 O O . SER A 1 126 ? 28.557 -4.463 -20.292 1.00 69.33 122 SER A O 1
ATOM 771 N N . SER A 1 127 ? 27.456 -6.434 -20.322 1.00 69.64 123 SER A N 1
ATOM 772 C CA . SER A 1 127 ? 26.362 -6.035 -19.438 1.00 69.77 123 SER A CA 1
ATOM 773 C C . SER A 1 127 ? 26.213 -7.075 -18.332 1.00 71.98 123 SER A C 1
ATOM 774 O O . SER A 1 127 ? 26.435 -8.271 -18.557 1.00 72.37 123 SER A O 1
ATOM 777 N N . PHE A 1 128 ? 25.842 -6.617 -17.138 1.00 71.91 124 PHE A N 1
ATOM 778 C CA . PHE A 1 128 ? 25.746 -7.497 -15.976 1.00 69.29 124 PHE A CA 1
ATOM 779 C C . PHE A 1 128 ? 24.466 -7.270 -15.182 1.00 69.73 124 PHE A C 1
ATOM 780 O O . PHE A 1 128 ? 24.205 -6.162 -14.703 1.00 69.99 124 PHE A O 1
ATOM 788 N N . ARG A 1 129 ? 23.670 -8.329 -15.061 1.00 70.52 125 ARG A N 1
ATOM 789 C CA . ARG A 1 129 ? 22.472 -8.323 -14.226 1.00 73.35 125 ARG A CA 1
ATOM 790 C C . ARG A 1 129 ? 22.750 -9.038 -12.908 1.00 73.04 125 ARG A C 1
ATOM 791 O O . ARG A 1 129 ? 23.741 -9.768 -12.782 1.00 68.37 125 ARG A O 1
ATOM 799 N N . LEU A 1 130 ? 21.871 -8.821 -11.929 1.00 72.05 126 LEU A N 1
ATOM 800 C CA . LEU A 1 130 ? 21.865 -9.622 -10.710 1.00 67.94 126 LEU A CA 1
ATOM 801 C C . LEU A 1 130 ? 20.899 -10.778 -10.873 1.00 68.29 126 LEU A C 1
ATOM 802 O O . LEU A 1 130 ? 19.711 -10.576 -11.146 1.00 69.35 126 LEU A O 1
ATOM 807 N N . ALA A 1 131 ? 21.431 -11.988 -10.720 1.00 69.88 127 ALA A N 1
ATOM 808 C CA . ALA A 1 131 ? 20.656 -13.215 -10.854 1.00 70.04 127 ALA A CA 1
ATOM 809 C C . ALA A 1 131 ? 19.685 -13.345 -9.695 1.00 70.52 127 ALA A C 1
ATOM 810 O O . ALA A 1 131 ? 20.090 -13.276 -8.533 1.00 72.03 127 ALA A O 1
ATOM 812 N N . GLY A 1 132 ? 18.404 -13.514 -10.019 1.00 71.47 128 GLY A N 1
ATOM 813 C CA . GLY A 1 132 ? 17.374 -13.765 -9.015 1.00 70.16 128 GLY A CA 1
ATOM 814 C C . GLY A 1 132 ? 17.849 -14.814 -8.031 1.00 69.53 128 GLY A C 1
ATOM 815 O O . GLY A 1 132 ? 18.305 -15.894 -8.427 1.00 68.89 128 GLY A O 1
ATOM 816 N N . SER A 1 133 ? 17.770 -14.483 -6.746 1.00 68.37 129 SER A N 1
ATOM 817 C CA . SER A 1 133 ? 18.304 -15.349 -5.699 1.00 67.57 129 SER A CA 1
ATOM 818 C C . SER A 1 133 ? 17.656 -15.097 -4.342 1.00 66.42 129 SER A C 1
ATOM 819 O O . SER A 1 133 ? 16.817 -14.203 -4.191 1.00 67.16 129 SER A O 1
ATOM 822 N N . THR A 1 134 ? 18.045 -15.912 -3.366 1.00 64.99 130 THR A N 1
ATOM 823 C CA . THR A 1 134 ? 17.680 -15.707 -1.972 1.00 64.44 130 THR A CA 1
ATOM 824 C C . THR A 1 134 ? 18.908 -15.236 -1.213 1.00 63.16 130 THR A C 1
ATOM 825 O O . THR A 1 134 ? 20.012 -15.723 -1.455 1.00 63.74 130 THR A O 1
ATOM 829 N N . PHE A 1 135 ? 18.718 -14.286 -0.304 1.00 64.21 131 PHE A N 1
ATOM 830 C CA . PHE A 1 135 ? 19.769 -13.922 0.644 1.00 65.96 131 PHE A CA 1
ATOM 831 C C . PHE A 1 135 ? 19.360 -14.399 2.030 1.00 64.60 131 PHE A C 1
ATOM 832 O O . PHE A 1 135 ? 18.230 -14.165 2.459 1.00 65.41 131 PHE A O 1
ATOM 840 N N . THR A 1 136 ? 20.278 -15.069 2.724 1.00 64.76 132 THR A N 1
ATOM 841 C CA . THR A 1 136 ? 19.967 -15.678 4.022 1.00 65.29 132 THR A CA 1
ATOM 842 C C . THR A 1 136 ? 20.945 -15.290 5.134 1.00 64.38 132 THR A C 1
ATOM 843 O O . THR A 1 136 ? 22.154 -15.512 5.026 1.00 64.09 132 THR A O 1
ATOM 847 N N . LEU A 1 137 ? 20.395 -14.704 6.196 1.00 65.75 133 LEU A N 1
ATOM 848 C CA . LEU A 1 137 ? 21.142 -14.395 7.411 1.00 65.26 133 LEU A CA 1
ATOM 849 C C . LEU A 1 137 ? 20.905 -15.474 8.468 1.00 66.34 133 LEU A C 1
ATOM 850 O O . LEU A 1 137 ? 19.762 -15.841 8.756 1.00 65.36 133 LEU A O 1
ATOM 855 N N . ASP A 1 138 ? 21.996 -15.984 9.030 1.00 68.81 134 ASP A N 1
ATOM 856 C CA . ASP A 1 138 ? 21.930 -16.996 10.080 1.00 70.89 134 ASP A CA 1
ATOM 857 C C . ASP A 1 138 ? 22.501 -16.467 11.384 1.00 71.28 134 ASP A C 1
ATOM 858 O O . ASP A 1 138 ? 23.620 -15.946 11.414 1.00 71.06 134 ASP A O 1
ATOM 863 N N . ILE A 1 139 ? 21.723 -16.595 12.455 1.00 70.07 135 ILE A N 1
ATOM 864 C CA . ILE A 1 139 ? 22.207 -16.294 13.800 1.00 67.42 135 ILE A CA 1
ATOM 865 C C . ILE A 1 139 ? 22.604 -17.599 14.493 1.00 66.96 135 ILE A C 1
ATOM 866 O O . ILE A 1 139 ? 21.768 -18.481 14.713 1.00 66.41 135 ILE A O 1
ATOM 871 N N . ILE A 1 140 ? 23.891 -17.704 14.818 1.00 65.80 136 ILE A N 1
ATOM 872 C CA . ILE A 1 140 ? 24.490 -18.931 15.340 1.00 67.31 136 ILE A CA 1
ATOM 873 C C . ILE A 1 140 ? 24.882 -18.762 16.805 1.00 69.41 136 ILE A C 1
ATOM 874 O O . ILE A 1 140 ? 25.345 -17.688 17.210 1.00 67.53 136 ILE A O 1
ATOM 879 N N . LYS A 1 141 ? 24.692 -19.824 17.590 1.00 70.33 137 LYS A N 1
ATOM 880 C CA . LYS A 1 141 ? 25.174 -19.875 18.968 1.00 72.28 137 LYS A CA 1
ATOM 881 C C . LYS A 1 141 ? 26.663 -20.246 18.998 1.00 73.45 137 LYS A C 1
ATOM 882 O O . LYS A 1 141 ? 27.031 -21.396 18.738 1.00 69.73 137 LYS A O 1
ATOM 888 N N . THR A 1 142 ? 27.501 -19.254 19.310 1.00 78.02 138 THR A N 1
ATOM 889 C CA . THR A 1 142 ? 28.966 -19.383 19.287 1.00 83.77 138 THR A CA 1
ATOM 890 C C . THR A 1 142 ? 29.514 -20.061 20.545 1.00 87.68 138 THR A C 1
ATOM 891 O O . THR A 1 142 ? 30.432 -20.878 20.466 1.00 88.75 138 THR A O 1
ATOM 895 N N . SER A 1 143 ? 28.954 -19.705 21.699 1.00 90.90 139 SER A N 1
ATOM 896 C CA . SER A 1 143 ? 29.382 -20.250 22.984 1.00 91.26 139 SER A CA 1
ATOM 897 C C . SER A 1 143 ? 28.198 -20.837 23.755 1.00 92.51 139 SER A C 1
ATOM 898 O O . SER A 1 143 ? 27.040 -20.540 23.449 1.00 92.68 139 SER A O 1
ATOM 901 N N . THR A 1 144 ? 28.499 -21.668 24.754 1.00 90.86 140 THR A N 1
ATOM 902 C CA . THR A 1 144 ? 27.479 -22.253 25.631 1.00 87.80 140 THR A CA 1
ATOM 903 C C . THR A 1 144 ? 26.818 -21.184 26.505 1.00 85.97 140 THR A C 1
ATOM 904 O O . THR A 1 144 ? 25.685 -21.355 26.964 1.00 85.53 140 THR A O 1
ATOM 908 N N . THR A 1 145 ? 27.539 -20.089 26.729 1.00 82.98 141 THR A N 1
ATOM 909 C CA . THR A 1 145 ? 27.003 -18.920 27.419 1.00 83.36 141 THR A CA 1
ATOM 910 C C . THR A 1 145 ? 26.802 -17.748 26.446 1.00 83.86 141 THR A C 1
ATOM 911 O O . THR A 1 145 ? 27.756 -17.267 25.822 1.00 85.38 141 THR A O 1
ATOM 915 N N . THR A 1 146 ? 25.555 -17.300 26.321 1.00 81.12 142 THR A N 1
ATOM 916 C CA . THR A 1 146 ? 25.199 -16.227 25.388 1.00 81.78 142 THR A CA 1
ATOM 917 C C . THR A 1 146 ? 24.751 -14.954 26.101 1.00 81.86 142 THR A C 1
ATOM 918 O O . THR A 1 146 ? 23.999 -15.013 27.075 1.00 86.02 142 THR A O 1
ATOM 922 N N . GLY A 1 147 ? 25.210 -13.808 25.601 1.00 78.98 143 GLY A N 1
ATOM 923 C CA . GLY A 1 147 ? 24.847 -12.509 26.166 1.00 75.45 143 GLY A CA 1
ATOM 924 C C . GLY A 1 147 ? 23.612 -11.920 25.513 1.00 74.04 143 GLY A C 1
ATOM 925 O O . GLY A 1 147 ? 22.938 -12.586 24.729 1.00 78.61 143 GLY A O 1
ATOM 926 N N . SER A 1 148 ? 23.313 -10.670 25.845 1.00 71.12 144 SER A N 1
ATOM 927 C CA . SER A 1 148 ? 22.176 -9.963 25.267 1.00 71.09 144 SER A CA 1
ATOM 928 C C . SER A 1 148 ? 22.629 -8.666 24.610 1.00 73.77 144 SER A C 1
ATOM 929 O O . SER A 1 148 ? 23.777 -8.252 24.774 1.00 77.46 144 SER A O 1
ATOM 932 N N . GLY A 1 149 ? 21.728 -8.031 23.861 1.00 74.76 145 GLY A N 1
ATOM 933 C CA . GLY A 1 149 ? 22.028 -6.759 23.208 1.00 75.73 145 GLY A CA 1
ATOM 934 C C . GLY A 1 149 ? 21.341 -6.554 21.870 1.00 77.41 145 GLY A C 1
ATOM 935 O O . GLY A 1 149 ? 20.681 -7.457 21.349 1.00 78.12 145 GLY A O 1
ATOM 936 N N . THR A 1 150 ? 21.499 -5.349 21.325 1.00 76.82 146 THR A N 1
ATOM 937 C CA . THR A 1 150 ? 20.964 -4.991 20.015 1.00 75.29 146 THR A CA 1
ATOM 938 C C . THR A 1 150 ? 22.128 -4.730 19.068 1.00 74.97 146 THR A C 1
ATOM 939 O O . THR A 1 150 ? 23.101 -4.071 19.440 1.00 77.16 146 THR A O 1
ATOM 943 N N . LEU A 1 151 ? 22.028 -5.257 17.851 1.00 73.08 147 LEU A N 1
ATOM 944 C CA . LEU A 1 151 ? 23.092 -5.115 16.858 1.00 70.47 147 LEU A CA 1
ATOM 945 C C . LEU A 1 151 ? 23.202 -3.690 16.330 1.00 69.91 147 LEU A C 1
ATOM 946 O O . LEU A 1 151 ? 22.200 -2.979 16.227 1.00 68.46 147 LEU A O 1
ATOM 951 N N . ALA A 1 152 ? 24.430 -3.291 16.004 1.00 70.57 148 ALA A N 1
ATOM 952 C CA . ALA A 1 152 ? 24.730 -1.931 15.551 1.00 69.97 148 ALA A CA 1
ATOM 953 C C . ALA A 1 152 ? 24.105 -1.595 14.200 1.00 69.34 148 ALA A C 1
ATOM 954 O O . ALA A 1 152 ? 24.012 -2.444 13.313 1.00 68.28 148 ALA A O 1
ATOM 956 N N . SER A 1 153 ? 23.682 -0.344 14.062 1.00 71.51 149 SER A N 1
ATOM 957 C CA . SER A 1 153 ? 23.128 0.172 12.813 1.00 71.55 149 SER A CA 1
ATOM 958 C C . SER A 1 153 ? 24.205 0.314 11.729 1.00 70.96 149 SER A C 1
ATOM 959 O O . SER A 1 153 ? 25.381 0.535 12.035 1.00 70.16 149 SER A O 1
ATOM 962 N N . GLY A 1 154 ? 23.803 0.171 10.467 1.00 70.41 150 GLY A N 1
ATOM 963 C CA . GLY A 1 154 ? 24.709 0.396 9.337 1.00 70.24 150 GLY A CA 1
ATOM 964 C C . GLY A 1 154 ? 24.926 -0.802 8.427 1.00 69.86 150 GLY A C 1
ATOM 965 O O . GLY A 1 154 ? 24.228 -1.809 8.554 1.00 69.16 150 GLY A O 1
ATOM 966 N N . PRO A 1 155 ? 25.901 -0.698 7.500 1.00 69.52 151 PRO A N 1
ATOM 967 C CA . PRO A 1 155 ? 26.207 -1.743 6.515 1.00 69.46 151 PRO A CA 1
ATOM 968 C C . PRO A 1 155 ? 26.776 -3.017 7.135 1.00 69.58 151 PRO A C 1
ATOM 969 O O . PRO A 1 155 ? 27.413 -2.960 8.189 1.00 74.20 151 PRO A O 1
ATOM 973 N N . TYR A 1 156 ? 26.542 -4.150 6.474 1.00 67.52 152 TYR A N 1
ATOM 974 C CA . TYR A 1 156 ? 27.057 -5.447 6.914 1.00 66.84 152 TYR A CA 1
ATOM 975 C C . TYR A 1 156 ? 27.659 -6.234 5.755 1.00 65.97 152 TYR A C 1
ATOM 976 O O . TYR A 1 156 ? 28.745 -6.807 5.875 1.00 63.74 152 TYR A O 1
ATOM 985 N N . THR A 1 157 ? 26.940 -6.252 4.637 1.00 66.39 153 THR A N 1
ATOM 986 C CA . THR A 1 157 ? 27.352 -6.985 3.444 1.00 66.49 153 THR A CA 1
ATOM 987 C C . THR A 1 157 ? 27.500 -6.056 2.241 1.00 66.53 153 THR A C 1
ATOM 988 O O . THR A 1 157 ? 26.716 -5.115 2.064 1.00 64.71 153 THR A O 1
ATOM 992 N N . GLU A 1 158 ? 28.526 -6.322 1.434 1.00 65.21 154 GLU A N 1
ATOM 993 C CA . GLU A 1 158 ? 28.748 -5.608 0.180 1.00 63.15 154 GLU A CA 1
ATOM 994 C C . GLU A 1 158 ? 29.257 -6.553 -0.899 1.00 61.60 154 GLU A C 1
ATOM 995 O O . GLU A 1 158 ? 30.272 -7.229 -0.725 1.00 58.85 154 GLU A O 1
ATOM 1001 N N . TYR A 1 159 ? 28.526 -6.604 -2.006 1.00 61.91 155 TYR A N 1
ATOM 1002 C CA . TYR A 1 159 ? 28.890 -7.439 -3.140 1.00 62.06 155 TYR A CA 1
ATOM 1003 C C . TYR A 1 159 ? 29.001 -6.609 -4.407 1.00 61.36 155 TYR A C 1
ATOM 1004 O O . TYR A 1 159 ? 28.132 -5.787 -4.699 1.00 63.38 155 TYR A O 1
ATOM 1013 N N . GLY A 1 160 ? 30.076 -6.828 -5.155 1.00 61.81 156 GLY A N 1
ATOM 1014 C CA . GLY A 1 160 ? 30.306 -6.099 -6.398 1.00 62.69 156 GLY A CA 1
ATOM 1015 C C . GLY A 1 160 ? 31.715 -6.232 -6.941 1.00 62.58 156 GLY A C 1
ATOM 1016 O O . GLY A 1 160 ? 32.596 -6.755 -6.258 1.00 62.85 156 GLY A O 1
ATOM 1017 N N . PRO A 1 161 ? 31.934 -5.770 -8.187 1.00 63.88 157 PRO A N 1
ATOM 1018 C CA . PRO A 1 161 ? 33.250 -5.796 -8.820 1.00 64.37 157 PRO A CA 1
ATOM 1019 C C . PRO A 1 161 ? 34.024 -4.501 -8.570 1.00 63.46 157 PRO A C 1
ATOM 1020 O O . PRO A 1 161 ? 34.172 -3.678 -9.475 1.00 63.56 157 PRO A O 1
ATOM 1024 N N . GLY A 1 162 ? 34.505 -4.326 -7.343 1.00 63.57 158 GLY A N 1
ATOM 1025 C CA . GLY A 1 162 ? 35.201 -3.100 -6.961 1.00 64.09 158 GLY A CA 1
ATOM 1026 C C . GLY A 1 162 ? 34.255 -1.958 -6.630 1.00 64.80 158 GLY A C 1
ATOM 1027 O O . GLY A 1 162 ? 34.697 -0.852 -6.323 1.00 65.41 158 GLY A O 1
ATOM 1028 N N . PHE A 1 163 ? 32.953 -2.222 -6.719 1.00 64.77 159 PHE A N 1
ATOM 1029 C CA . PHE A 1 163 ? 31.921 -1.301 -6.240 1.00 64.98 159 PHE A CA 1
ATOM 1030 C C . PHE A 1 163 ? 30.631 -2.048 -5.912 1.00 65.85 159 PH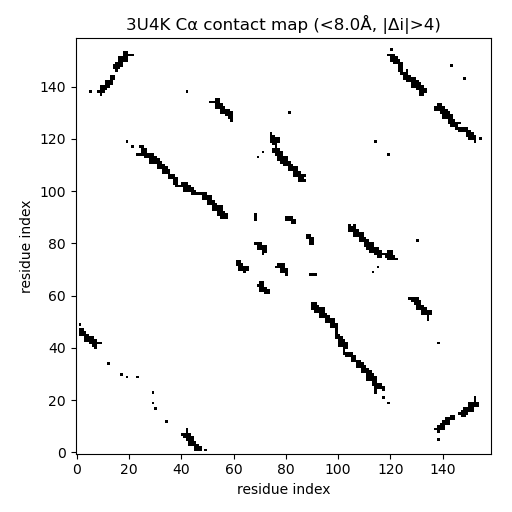E A C 1
ATOM 1031 O O . PHE A 1 163 ? 30.282 -3.021 -6.582 1.00 66.97 159 PHE A O 1
ATOM 1039 N N . THR A 1 164 ? 29.933 -1.587 -4.879 1.00 64.19 160 THR A N 1
ATOM 1040 C CA . THR A 1 164 ? 28.770 -2.295 -4.350 1.00 64.11 160 THR A CA 1
ATOM 1041 C C . THR A 1 164 ? 27.568 -2.230 -5.290 1.00 63.23 160 THR A C 1
ATOM 1042 O O . THR A 1 164 ? 27.099 -1.147 -5.643 1.00 63.51 160 THR A O 1
ATOM 1046 N N . ILE A 1 165 ? 27.084 -3.402 -5.689 1.00 62.12 161 ILE A N 1
ATOM 1047 C CA . ILE A 1 165 ? 25.844 -3.511 -6.460 1.00 61.34 161 ILE A CA 1
ATOM 1048 C C . ILE A 1 165 ? 24.785 -4.265 -5.660 1.00 60.90 161 ILE A C 1
ATOM 1049 O O . ILE A 1 165 ? 23.599 -4.249 -6.002 1.00 60.29 161 ILE A O 1
ATOM 1054 N N . LEU A 1 166 ? 25.226 -4.922 -4.590 1.00 61.60 162 LEU A N 1
ATOM 1055 C CA . LEU A 1 166 ? 24.325 -5.608 -3.669 1.00 61.99 162 LEU A CA 1
ATOM 1056 C C . LEU A 1 166 ? 24.764 -5.356 -2.236 1.00 62.50 162 LEU A C 1
ATOM 1057 O O . LEU A 1 166 ? 25.860 -5.753 -1.833 1.00 64.53 162 LEU A O 1
ATOM 1062 N N . LYS A 1 167 ? 23.901 -4.692 -1.473 1.00 63.12 163 LYS A N 1
ATOM 1063 C CA . LYS A 1 167 ? 24.226 -4.298 -0.107 1.00 65.61 163 LYS A CA 1
ATOM 1064 C C . LYS A 1 167 ? 23.154 -4.735 0.889 1.00 65.65 163 LYS A C 1
ATOM 1065 O O . LYS A 1 167 ? 21.958 -4.588 0.633 1.00 66.29 163 LYS A O 1
ATOM 1071 N N . THR A 1 168 ? 23.590 -5.285 2.019 1.00 66.09 164 THR A N 1
ATOM 1072 C CA . THR A 1 168 ? 22.678 -5.622 3.113 1.00 66.30 164 THR A CA 1
ATOM 1073 C C . THR A 1 168 ? 23.090 -4.894 4.388 1.00 66.31 164 THR A C 1
ATOM 1074 O O . THR A 1 168 ? 24.276 -4.817 4.713 1.00 66.96 164 THR A O 1
ATOM 1078 N N . SER A 1 169 ? 22.101 -4.368 5.105 1.00 67.08 165 SER A N 1
ATOM 1079 C CA . SER A 1 169 ? 22.353 -3.530 6.274 1.00 67.66 165 SER A CA 1
ATOM 1080 C C . SER A 1 169 ? 21.237 -3.613 7.324 1.00 69.17 165 SER A C 1
ATOM 1081 O O . SER A 1 169 ? 20.210 -4.266 7.112 1.00 67.79 165 SER A O 1
ATOM 1084 N N . LEU A 1 170 ? 21.456 -2.947 8.458 1.00 71.37 166 LEU A N 1
ATOM 1085 C CA . LEU A 1 170 ? 20.474 -2.883 9.538 1.00 70.27 166 LEU A CA 1
ATOM 1086 C C . LEU A 1 170 ? 20.160 -1.449 9.926 1.00 72.09 166 LEU A C 1
ATOM 1087 O O . LEU A 1 170 ? 21.016 -0.569 9.820 1.00 73.18 166 LEU A O 1
ATOM 1092 N N . ASN A 1 171 ? 18.927 -1.228 10.375 1.00 75.33 167 ASN A N 1
ATOM 1093 C CA . ASN A 1 171 ? 18.530 0.032 10.996 1.00 78.14 167 ASN A CA 1
ATOM 1094 C C . ASN A 1 171 ? 18.900 0.042 12.477 1.00 81.40 167 ASN A C 1
ATOM 1095 O O . ASN A 1 171 ? 19.734 -0.750 12.928 1.00 80.30 167 ASN A O 1
ATOM 1100 N N . ALA A 1 172 ? 18.285 0.953 13.226 1.00 84.61 168 ALA A N 1
ATOM 1101 C CA . ALA A 1 172 ? 18.341 0.916 14.679 1.00 84.25 168 ALA A CA 1
ATOM 1102 C C . ALA A 1 172 ? 17.223 0.004 15.181 1.00 84.76 168 ALA A C 1
ATOM 1103 O O . ALA A 1 172 ? 16.097 0.057 14.673 1.00 81.00 168 ALA A O 1
ATOM 1105 N N . ASP A 1 173 ? 17.552 -0.836 16.163 1.00 87.59 169 ASP A N 1
ATOM 1106 C CA . ASP A 1 173 ? 16.608 -1.788 16.777 1.00 89.70 169 ASP A CA 1
ATOM 1107 C C . ASP A 1 173 ? 15.902 -2.686 15.757 1.00 86.56 169 ASP A C 1
ATOM 1108 O O . ASP A 1 173 ? 14.674 -2.806 15.760 1.00 86.55 169 ASP A O 1
ATOM 1113 N N . ALA A 1 174 ? 16.689 -3.312 14.888 1.00 84.39 170 ALA A N 1
ATOM 1114 C CA . ALA A 1 174 ? 16.151 -4.219 13.878 1.00 80.58 170 ALA A CA 1
ATOM 1115 C C . ALA A 1 174 ? 16.394 -5.675 14.265 1.00 76.20 170 ALA A C 1
ATOM 1116 O O . ALA A 1 174 ? 15.626 -6.559 13.884 1.00 74.56 170 ALA A O 1
ATOM 1118 N N . ILE A 1 175 ? 17.471 -5.916 15.010 1.00 72.46 171 ILE A N 1
ATOM 1119 C CA . ILE A 1 175 ? 17.730 -7.226 15.608 1.00 71.28 171 ILE A CA 1
ATOM 1120 C C . ILE A 1 175 ? 18.133 -7.084 17.079 1.00 71.18 171 ILE A C 1
ATOM 1121 O O . ILE A 1 175 ? 19.203 -6.551 17.397 1.00 68.60 171 ILE A O 1
ATOM 1126 N N . THR A 1 176 ? 17.266 -7.562 17.968 1.00 71.61 172 THR A N 1
ATOM 1127 C CA . THR A 1 176 ? 17.558 -7.596 19.400 1.00 71.53 172 THR A CA 1
ATOM 1128 C C . THR A 1 176 ? 17.649 -9.045 19.876 1.00 68.63 172 THR A C 1
ATOM 1129 O O . THR A 1 176 ? 16.709 -9.824 19.706 1.00 66.53 172 THR A O 1
ATOM 1133 N N . ILE A 1 177 ? 18.792 -9.396 20.459 1.00 70.17 173 ILE A N 1
ATOM 1134 C CA . ILE A 1 177 ? 19.018 -10.738 20.993 1.00 72.14 173 ILE A CA 1
ATOM 1135 C C . ILE A 1 177 ? 18.952 -10.712 22.514 1.00 74.47 173 ILE A C 1
ATOM 1136 O O . ILE A 1 177 ? 19.746 -10.032 23.166 1.00 77.84 173 ILE A O 1
ATOM 1141 N N . VAL A 1 178 ? 17.997 -11.455 23.066 1.00 73.58 174 VAL A N 1
ATOM 1142 C CA . VAL A 1 178 ? 17.780 -11.508 24.507 1.00 73.04 174 VAL A CA 1
ATOM 1143 C C . VAL A 1 178 ? 17.875 -12.948 25.004 1.00 71.79 174 VAL A C 1
ATOM 1144 O O . VAL A 1 178 ? 16.935 -13.727 24.866 1.00 71.63 174 VAL A O 1
ATOM 1148 N N . SER A 1 179 ? 19.026 -13.302 25.564 1.00 73.51 175 SER A N 1
ATOM 1149 C CA . SER A 1 179 ? 19.186 -14.592 26.224 1.00 76.22 175 SER A CA 1
ATOM 1150 C C . SER A 1 179 ? 19.063 -14.405 27.735 1.00 76.02 175 SER A C 1
ATOM 1151 O O . SER A 1 179 ? 19.809 -13.617 28.320 1.00 75.82 175 SER A O 1
ATOM 1154 N N . PRO A 1 180 ? 18.107 -15.117 28.368 1.00 77.16 176 PRO A N 1
ATOM 1155 C CA . PRO A 1 180 ? 17.863 -14.990 29.809 1.00 76.80 176 PRO A CA 1
ATOM 1156 C C . PRO A 1 180 ? 19.041 -15.484 30.653 1.00 75.95 176 PRO A C 1
ATOM 1157 O O . PRO A 1 180 ? 19.558 -16.581 30.425 1.00 73.30 176 PRO A O 1
ATOM 1161 N N . SER A 1 181 ? 19.451 -14.663 31.616 1.00 77.29 177 SER A N 1
ATOM 1162 C CA . SER A 1 181 ? 20.622 -14.949 32.445 1.00 77.18 177 SER A CA 1
ATOM 1163 C C . SER A 1 181 ? 20.264 -15.558 33.801 1.00 74.95 177 SER A C 1
ATOM 1164 O O . SER A 1 181 ? 19.211 -15.266 34.373 1.00 72.69 177 SER A O 1
ATOM 1167 N N . CYS A 1 182 ? 21.158 -16.411 34.295 1.00 75.49 178 CYS A N 1
ATOM 1168 C CA . CYS A 1 182 ? 21.033 -17.017 35.614 1.00 75.14 178 CYS A CA 1
ATOM 1169 C C . CYS A 1 182 ? 22.124 -16.470 36.528 1.00 73.12 178 CYS A C 1
ATOM 1170 O O . CYS A 1 182 ? 23.304 -16.782 36.352 1.00 72.60 178 CYS A O 1
ATOM 1173 N N . THR A 1 183 ? 21.724 -15.654 37.501 1.00 72.03 179 THR A N 1
ATOM 1174 C CA . THR A 1 183 ? 22.679 -14.999 38.406 1.00 71.41 179 THR A CA 1
ATOM 1175 C C . THR A 1 183 ? 22.682 -15.575 39.827 1.00 70.82 179 THR A C 1
ATOM 1176 O O . THR A 1 183 ? 21.803 -16.355 40.197 1.00 72.37 179 THR A O 1
ATOM 1180 N N . ILE A 1 184 ? 23.690 -15.185 40.604 1.00 70.57 180 ILE A N 1
ATOM 1181 C CA . ILE A 1 184 ? 23.822 -15.598 42.001 1.00 70.52 180 ILE A CA 1
ATOM 1182 C C . ILE A 1 184 ? 23.105 -14.644 42.953 1.00 71.43 180 ILE A C 1
ATOM 1183 O O . ILE A 1 184 ? 22.851 -13.483 42.622 1.00 69.81 180 ILE A O 1
ATOM 1188 N N . LEU A 1 185 ? 22.787 -15.153 44.139 1.00 74.59 181 LEU A N 1
ATOM 1189 C CA . LEU A 1 185 ? 22.022 -14.413 45.134 1.00 73.73 181 LEU A CA 1
ATOM 1190 C C . LEU A 1 185 ? 22.466 -14.804 46.545 1.00 74.74 181 LEU A C 1
ATOM 1191 O O . LEU A 1 185 ? 23.023 -15.884 46.773 1.00 73.13 181 LEU A O 1
#